Protein AF-A0A1X7HG59-F1 (afdb_monomer)

Organism: NCBI:txid1313296

Secondary structure (DSSP, 8-state):
--HHHHHHHHHHHHHHTTSTTGGG--SHHHHHHHHHHTT----S-TTHHHHHHHHHHHHH--

Radius of gyration: 15.67 Å; Cα contacts (8 Å, |Δi|>4): 29; chains: 1; bounding box: 41×28×38 Å

pLDDT: mean 74.53, std 11.71, range [43.78, 92.31]

Mean predicted aligned error: 10.44 Å

Foldseek 3Di:
DCPVVVVQVVVLCVQQVVAPPSVPDRDNVVSVVRCVVVVVPDPPDPCPVVVVVVVVVVVVVD

Sequence (62 aa):
MRMETDMMTVNLLRLCYNCDDAHLCETEEQCKACWTELGLLPIENENEGQRETKAFLQMIHE

Solvent-accessible surface area (backbone atoms only — not comparable to full-atom values): 3821 Å² total; per-residue (Å²): 143,67,64,69,62,52,52,51,52,50,49,34,55,70,71,25,66,88,40,96,62,31,87,75,46,86,48,73,66,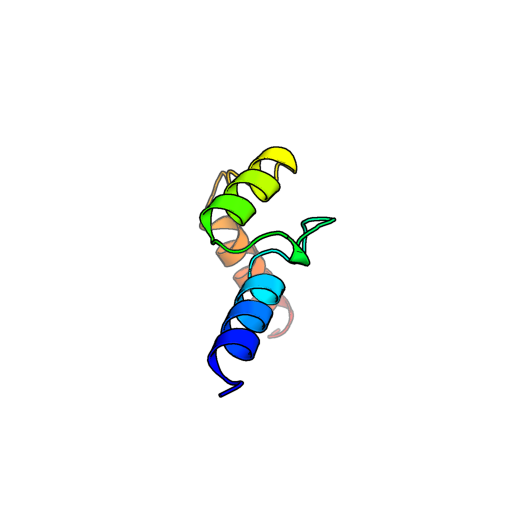54,37,53,50,50,33,42,77,71,61,68,41,78,64,92,48,84,60,49,67,55,52,52,52,52,52,56,54,55,70,75,75,113

Structure (mm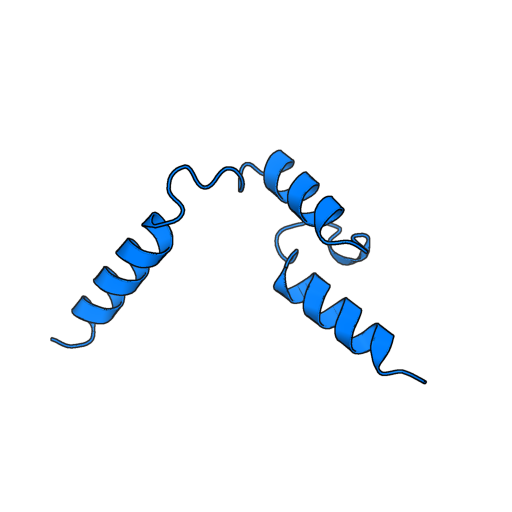CIF, N/CA/C/O backbone):
data_AF-A0A1X7HG59-F1
#
_entry.id   AF-A0A1X7HG59-F1
#
loop_
_atom_site.group_PDB
_atom_site.id
_atom_site.type_symbol
_atom_site.label_atom_id
_atom_site.label_alt_id
_atom_site.label_comp_id
_atom_site.label_asym_id
_atom_site.label_entity_id
_atom_site.label_seq_id
_atom_site.pdbx_PDB_ins_code
_atom_site.Cartn_x
_atom_site.Cartn_y
_atom_site.Cartn_z
_atom_site.occupancy
_atom_site.B_iso_or_equiv
_atom_site.auth_seq_id
_atom_site.auth_comp_id
_atom_site.auth_asym_id
_atom_site.auth_atom_id
_atom_site.pdbx_PDB_model_num
ATOM 1 N N . MET A 1 1 ? 23.058 -15.106 -0.871 1.00 43.78 1 MET A N 1
ATOM 2 C CA . MET A 1 1 ? 22.609 -13.715 -0.669 1.00 43.78 1 MET A CA 1
ATOM 3 C C . MET A 1 1 ? 21.168 -13.641 -1.165 1.00 43.78 1 MET A C 1
ATOM 5 O O . MET A 1 1 ? 20.964 -13.685 -2.366 1.00 43.78 1 MET A O 1
ATOM 9 N N . ARG A 1 2 ? 20.180 -13.743 -0.264 1.00 53.56 2 ARG A N 1
ATOM 10 C CA . ARG A 1 2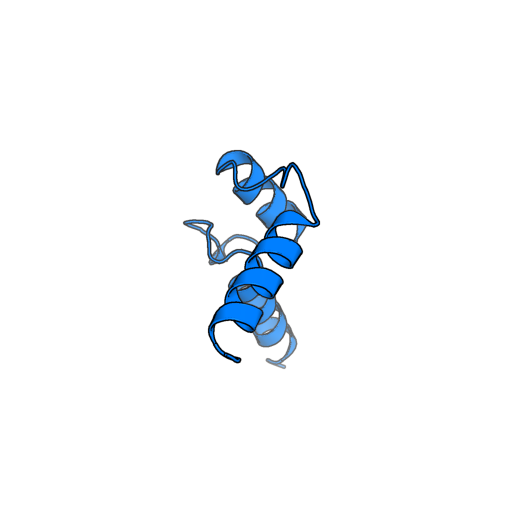 ? 18.738 -13.791 -0.610 1.00 53.56 2 ARG A CA 1
ATOM 11 C C . ARG A 1 2 ? 17.846 -13.025 0.386 1.00 53.56 2 ARG A C 1
ATOM 13 O O . ARG A 1 2 ? 16.642 -12.997 0.224 1.00 53.56 2 ARG A O 1
ATOM 20 N N . MET A 1 3 ? 18.442 -12.413 1.416 1.00 56.34 3 MET A N 1
ATOM 21 C CA . MET A 1 3 ? 17.708 -11.801 2.530 1.00 56.34 3 MET A CA 1
ATOM 22 C C . MET A 1 3 ? 17.209 -10.380 2.246 1.00 56.34 3 MET A C 1
ATOM 24 O O . MET A 1 3 ? 16.155 -10.004 2.739 1.00 56.34 3 MET A O 1
ATOM 28 N N . GLU A 1 4 ? 17.952 -9.579 1.478 1.00 54.47 4 GLU A N 1
ATOM 29 C CA . GLU A 1 4 ? 17.545 -8.199 1.167 1.00 54.47 4 GLU A CA 1
ATOM 30 C C . GLU A 1 4 ? 16.316 -8.165 0.259 1.00 54.47 4 GLU A C 1
ATOM 32 O O . GLU A 1 4 ? 15.402 -7.382 0.495 1.00 54.47 4 GLU A O 1
ATOM 37 N N . THR A 1 5 ? 16.253 -9.070 -0.722 1.00 55.44 5 THR A N 1
ATOM 38 C CA . THR A 1 5 ? 15.104 -9.205 -1.624 1.00 55.44 5 THR A CA 1
ATOM 39 C C . THR A 1 5 ? 13.846 -9.616 -0.858 1.00 55.44 5 THR A C 1
ATOM 41 O O . THR A 1 5 ? 12.804 -9.001 -1.052 1.00 55.44 5 THR A O 1
ATOM 44 N N . ASP A 1 6 ? 13.956 -10.562 0.084 1.00 59.50 6 ASP A N 1
ATOM 45 C CA . ASP A 1 6 ? 12.832 -10.978 0.936 1.00 59.50 6 ASP A CA 1
ATOM 46 C C . ASP A 1 6 ? 12.310 -9.824 1.811 1.00 59.50 6 ASP A C 1
ATOM 48 O O . ASP A 1 6 ? 11.099 -9.656 1.956 1.00 59.50 6 ASP A O 1
ATOM 52 N N . MET A 1 7 ? 13.195 -8.987 2.366 1.00 61.38 7 MET A N 1
ATOM 53 C CA . MET A 1 7 ? 12.778 -7.821 3.159 1.00 61.38 7 MET A CA 1
ATOM 54 C C . MET A 1 7 ? 12.097 -6.746 2.303 1.00 61.38 7 MET A C 1
ATOM 56 O O . MET A 1 7 ? 11.099 -6.172 2.736 1.00 61.38 7 MET A O 1
ATOM 60 N N . MET A 1 8 ? 12.588 -6.510 1.083 1.00 57.44 8 MET A N 1
ATOM 61 C CA . MET A 1 8 ? 11.969 -5.592 0.119 1.00 57.44 8 MET A CA 1
ATOM 62 C C . MET A 1 8 ? 10.561 -6.065 -0.264 1.00 57.44 8 MET A C 1
ATOM 64 O O . MET A 1 8 ? 9.606 -5.303 -0.141 1.00 57.44 8 MET A O 1
ATOM 68 N N . THR A 1 9 ? 10.397 -7.347 -0.608 1.00 63.06 9 THR A N 1
ATOM 69 C CA . THR A 1 9 ? 9.094 -7.939 -0.959 1.00 63.06 9 THR A CA 1
ATOM 70 C C . THR A 1 9 ? 8.101 -7.904 0.205 1.00 63.06 9 THR A C 1
ATOM 72 O O . THR A 1 9 ? 6.928 -7.597 0.004 1.00 63.06 9 THR A O 1
ATOM 75 N N . VAL A 1 10 ? 8.550 -8.171 1.436 1.00 67.06 10 VAL A N 1
ATOM 76 C CA . VAL A 1 10 ? 7.694 -8.075 2.629 1.00 67.06 10 VAL A CA 1
ATOM 77 C C . VAL A 1 10 ? 7.276 -6.632 2.901 1.00 67.06 10 VAL A C 1
ATOM 79 O O . VAL A 1 10 ? 6.112 -6.399 3.218 1.00 67.06 10 VAL A O 1
ATOM 82 N N . ASN A 1 11 ? 8.184 -5.665 2.770 1.00 61.31 11 ASN A N 1
ATOM 83 C CA . ASN A 1 11 ? 7.845 -4.257 2.963 1.00 61.31 11 ASN A CA 1
ATOM 84 C C . ASN A 1 11 ? 6.895 -3.758 1.868 1.00 61.31 11 ASN A C 1
ATOM 86 O O . ASN A 1 11 ? 5.922 -3.092 2.191 1.00 61.31 11 ASN A O 1
ATOM 90 N N . LEU A 1 12 ? 7.090 -4.160 0.613 1.00 61.62 12 LEU A N 1
ATOM 91 C CA . LEU A 1 12 ? 6.192 -3.843 -0.501 1.00 61.62 12 LEU A CA 1
ATOM 92 C C . LEU A 1 12 ? 4.794 -4.436 -0.342 1.00 61.62 12 LEU A C 1
ATOM 94 O O . LEU A 1 12 ? 3.811 -3.719 -0.492 1.00 61.62 12 LEU A O 1
ATOM 98 N N . LEU A 1 13 ? 4.688 -5.715 0.033 1.00 64.38 13 LEU A N 1
ATOM 99 C CA . LEU A 1 13 ? 3.400 -6.333 0.361 1.00 64.38 13 LEU A CA 1
ATOM 100 C C . LEU A 1 13 ? 2.738 -5.653 1.563 1.00 64.38 13 LEU A C 1
ATOM 102 O O . LEU A 1 13 ? 1.527 -5.483 1.581 1.00 64.38 13 LEU A O 1
ATOM 106 N N . ARG A 1 14 ? 3.504 -5.268 2.587 1.00 65.00 14 ARG A N 1
ATOM 107 C CA . ARG A 1 14 ? 2.939 -4.623 3.783 1.00 65.00 14 ARG A CA 1
ATOM 108 C C . ARG A 1 14 ? 2.499 -3.193 3.531 1.00 65.00 14 ARG A C 1
ATOM 110 O O . ARG A 1 14 ? 1.502 -2.769 4.103 1.00 65.00 14 ARG A O 1
ATOM 117 N N . LEU A 1 15 ? 3.251 -2.457 2.724 1.00 67.94 15 LEU A N 1
ATOM 118 C CA . LEU A 1 15 ? 2.972 -1.060 2.451 1.00 67.94 15 LEU A CA 1
ATOM 119 C C . LEU A 1 15 ? 1.918 -0.967 1.341 1.00 67.94 15 LEU A C 1
ATOM 121 O O . LEU A 1 15 ? 0.875 -0.359 1.540 1.00 67.94 15 LEU A O 1
ATOM 125 N N . CYS A 1 16 ? 2.120 -1.625 0.202 1.00 78.38 16 CYS A N 1
ATOM 126 C CA . CYS A 1 16 ? 1.522 -1.230 -1.075 1.00 78.38 16 CYS A CA 1
ATOM 127 C C . CYS A 1 16 ? 0.484 -2.218 -1.625 1.00 78.38 16 CYS A C 1
ATOM 129 O O . CYS A 1 16 ? 0.153 -2.144 -2.803 1.00 78.38 16 CYS A O 1
ATOM 131 N N . TYR A 1 17 ? -0.057 -3.119 -0.795 1.00 78.75 17 TYR A N 1
ATOM 132 C CA . TYR A 1 17 ? -0.976 -4.190 -1.224 1.00 78.75 17 TYR A CA 1
ATOM 133 C C . TYR A 1 17 ? -2.248 -3.726 -1.953 1.00 78.75 17 TYR A C 1
ATOM 135 O O . TYR A 1 17 ? -2.898 -4.542 -2.596 1.00 78.75 17 TYR A O 1
ATOM 143 N N . ASN A 1 18 ? -2.616 -2.448 -1.839 1.00 77.50 18 ASN A N 1
ATOM 144 C CA . ASN A 1 18 ? -3.771 -1.868 -2.525 1.00 77.50 18 ASN A CA 1
ATOM 145 C C . ASN A 1 18 ? -3.486 -1.454 -3.981 1.00 77.50 18 ASN A C 1
ATOM 147 O O . ASN A 1 18 ? -4.412 -1.068 -4.682 1.00 77.50 18 ASN A O 1
ATOM 151 N N . CYS A 1 19 ? -2.229 -1.492 -4.428 1.00 83.94 19 CYS A N 1
ATOM 152 C CA . CYS A 1 19 ? -1.844 -1.132 -5.791 1.00 83.94 19 CYS A CA 1
ATOM 153 C C . CYS A 1 19 ? -1.930 -2.356 -6.713 1.00 83.94 19 CYS A C 1
ATOM 155 O O . CYS A 1 19 ? -1.338 -3.389 -6.401 1.00 83.94 19 CYS A O 1
ATOM 157 N N . ASP A 1 20 ? -2.598 -2.236 -7.866 1.00 80.75 20 ASP A N 1
ATOM 158 C CA . ASP A 1 20 ? -2.753 -3.341 -8.833 1.00 80.75 20 ASP A CA 1
ATOM 159 C C . ASP A 1 20 ? -1.397 -3.927 -9.274 1.00 80.75 20 ASP A C 1
ATOM 161 O O . ASP A 1 20 ? -1.218 -5.143 -9.343 1.00 80.75 20 ASP A O 1
ATOM 165 N N . ASP A 1 21 ? -0.400 -3.059 -9.457 1.00 80.50 21 ASP A N 1
ATOM 166 C CA . ASP A 1 21 ? 0.972 -3.424 -9.804 1.00 80.50 21 ASP A CA 1
ATOM 167 C C . ASP A 1 21 ? 1.942 -3.232 -8.625 1.00 80.50 21 ASP A C 1
ATOM 169 O O . ASP A 1 21 ? 3.075 -2.785 -8.799 1.00 80.50 21 ASP A O 1
ATOM 173 N N . ALA A 1 22 ? 1.532 -3.592 -7.401 1.00 76.94 22 ALA A N 1
ATOM 174 C CA . ALA A 1 22 ? 2.355 -3.429 -6.190 1.00 76.94 22 ALA A CA 1
ATOM 175 C C . ALA A 1 22 ? 3.759 -4.059 -6.287 1.00 76.94 22 ALA A C 1
ATOM 177 O O . ALA A 1 22 ? 4.686 -3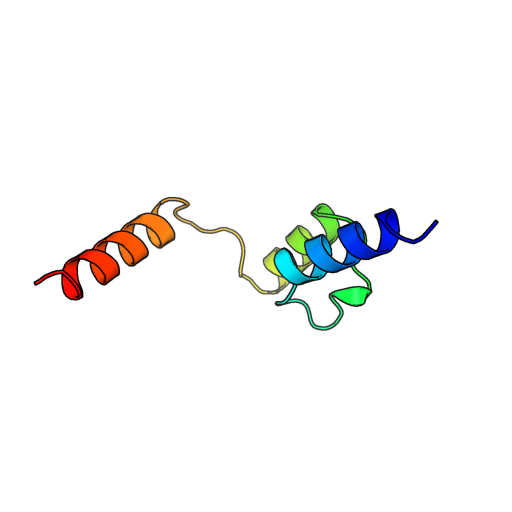.619 -5.615 1.00 76.94 22 ALA A O 1
ATOM 178 N N . HIS A 1 23 ? 3.928 -5.085 -7.125 1.00 76.94 23 HIS A N 1
ATOM 179 C CA . HIS A 1 23 ? 5.212 -5.739 -7.385 1.00 76.94 23 HIS A CA 1
ATOM 180 C C . HIS A 1 23 ? 6.188 -4.895 -8.229 1.00 76.94 23 HIS A C 1
ATOM 182 O O . HIS A 1 23 ? 7.369 -5.232 -8.281 1.00 76.9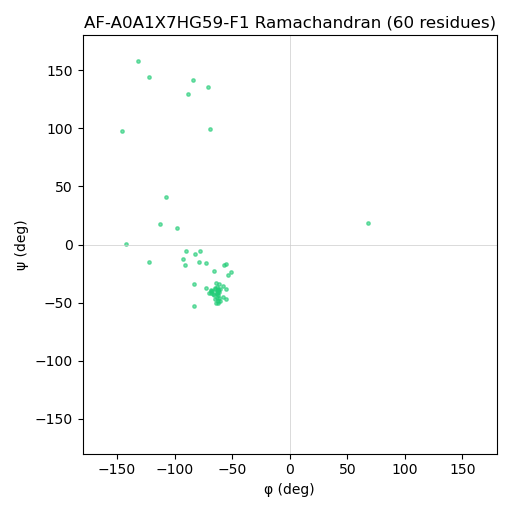4 23 HIS A O 1
ATOM 188 N N . LEU A 1 24 ? 5.701 -3.843 -8.899 1.00 79.25 24 LEU A N 1
ATOM 189 C CA . LEU A 1 24 ? 6.499 -2.869 -9.653 1.00 79.25 24 LEU A CA 1
ATOM 190 C C . LEU A 1 24 ? 6.892 -1.654 -8.808 1.00 79.25 24 LEU A C 1
ATOM 192 O O . LEU A 1 24 ? 7.729 -0.858 -9.232 1.00 79.25 24 LEU A O 1
ATOM 196 N N . CYS A 1 25 ? 6.291 -1.483 -7.631 1.00 77.12 25 CYS A N 1
ATOM 197 C CA . CYS A 1 25 ? 6.795 -0.524 -6.668 1.00 77.12 25 CYS A CA 1
ATOM 198 C C . CYS A 1 25 ? 8.113 -1.067 -6.091 1.00 77.12 25 CYS A C 1
ATOM 200 O O . CYS A 1 25 ? 8.227 -2.236 -5.745 1.00 77.12 25 CYS A O 1
ATOM 202 N N . GLU A 1 26 ? 9.118 -0.213 -5.988 1.00 77.31 26 GLU A N 1
ATOM 203 C CA . GLU A 1 26 ? 10.433 -0.489 -5.406 1.00 77.31 26 GLU A CA 1
ATOM 204 C C . GLU A 1 26 ? 10.745 0.472 -4.249 1.00 77.31 26 GLU A C 1
ATOM 206 O O . GLU A 1 26 ? 11.649 0.213 -3.455 1.00 77.31 26 GLU A O 1
ATOM 211 N N . THR A 1 27 ? 9.995 1.576 -4.125 1.00 78.25 27 THR A N 1
ATOM 212 C CA . THR A 1 27 ? 10.172 2.573 -3.060 1.00 78.25 27 THR A CA 1
ATOM 213 C C . THR A 1 27 ? 8.857 2.957 -2.382 1.00 78.25 27 THR A C 1
ATOM 215 O O . THR A 1 27 ? 7.768 2.826 -2.944 1.00 78.25 27 THR A O 1
ATOM 218 N N . GLU A 1 28 ? 8.960 3.479 -1.158 1.00 77.38 28 GLU A N 1
ATOM 219 C CA . GLU A 1 28 ? 7.816 3.970 -0.382 1.00 77.38 28 GLU A CA 1
ATOM 220 C C . GLU A 1 28 ? 7.097 5.134 -1.091 1.00 77.38 28 GLU A C 1
ATOM 222 O O . GLU A 1 28 ? 5.871 5.243 -1.041 1.00 77.38 28 GLU A O 1
ATOM 227 N N . GLU A 1 29 ? 7.837 5.985 -1.803 1.00 83.00 29 GLU A N 1
ATOM 228 C CA . GLU A 1 29 ? 7.299 7.121 -2.558 1.00 83.00 29 GLU A CA 1
ATOM 229 C C . GLU A 1 29 ? 6.403 6.678 -3.717 1.00 83.00 29 GLU A C 1
ATOM 231 O O . GLU A 1 29 ? 5.364 7.295 -3.952 1.00 83.00 29 GLU A O 1
ATOM 236 N N . GLN A 1 30 ? 6.763 5.596 -4.414 1.00 83.25 30 GLN A N 1
ATOM 237 C CA . GLN A 1 30 ? 5.936 5.043 -5.493 1.00 83.25 30 GLN A CA 1
ATOM 238 C C . GLN A 1 30 ? 4.601 4.522 -4.954 1.00 83.25 30 GLN A C 1
ATOM 240 O O . GLN A 1 30 ? 3.554 4.728 -5.565 1.00 83.25 30 GLN A O 1
ATOM 245 N N . CYS A 1 31 ? 4.616 3.926 -3.765 1.00 83.62 31 CYS A N 1
ATOM 246 C CA . CYS A 1 31 ? 3.396 3.461 -3.122 1.00 83.62 31 CYS A CA 1
ATOM 247 C C . CYS A 1 31 ? 2.509 4.612 -2.649 1.00 83.62 31 CYS A C 1
ATOM 249 O O . CYS A 1 31 ? 1.301 4.585 -2.872 1.00 83.62 31 CYS A O 1
ATOM 251 N N . LYS A 1 32 ? 3.099 5.663 -2.068 1.00 81.75 32 LYS A N 1
ATOM 252 C CA . LYS A 1 32 ? 2.364 6.885 -1.703 1.00 81.75 32 LYS A CA 1
ATOM 253 C C . LYS A 1 32 ? 1.727 7.555 -2.922 1.00 81.75 32 LYS A C 1
ATOM 255 O O . LYS A 1 32 ? 0.603 8.047 -2.817 1.00 81.75 32 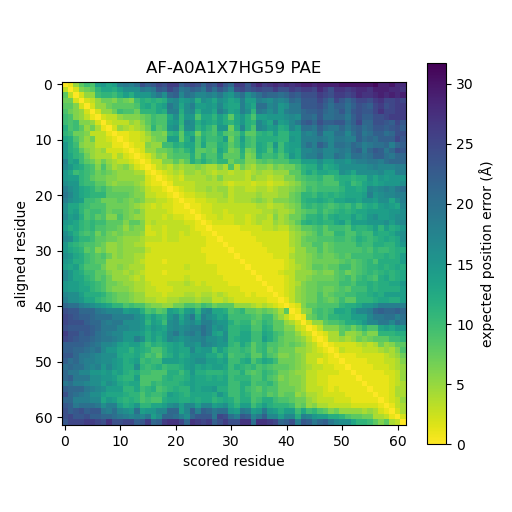LYS A O 1
ATOM 260 N N . ALA A 1 33 ? 2.412 7.556 -4.067 1.00 86.69 33 ALA A N 1
ATOM 261 C CA . ALA A 1 33 ? 1.853 8.057 -5.320 1.00 86.69 33 ALA A CA 1
ATOM 262 C C . ALA A 1 33 ? 0.623 7.237 -5.745 1.00 86.69 33 ALA A C 1
ATOM 264 O O . ALA A 1 33 ? -0.449 7.812 -5.914 1.00 86.69 33 ALA A O 1
ATOM 265 N N . CYS A 1 34 ? 0.737 5.906 -5.779 1.00 87.38 34 CYS A N 1
ATOM 266 C CA . CYS A 1 34 ? -0.393 5.011 -6.046 1.00 87.38 34 CYS A CA 1
ATOM 267 C C . CYS A 1 34 ? -1.572 5.248 -5.082 1.00 87.38 34 CYS A C 1
ATOM 269 O O . CYS A 1 34 ? -2.713 5.389 -5.510 1.00 87.38 34 CYS A O 1
ATOM 271 N N . TRP A 1 35 ? -1.332 5.352 -3.772 1.00 86.56 35 TRP A N 1
ATOM 272 C CA . TRP A 1 35 ? -2.412 5.595 -2.805 1.00 86.56 35 TRP A CA 1
ATOM 273 C C . TRP A 1 35 ? -3.091 6.944 -3.003 1.00 86.56 35 TRP A C 1
ATOM 275 O O . TRP A 1 35 ? -4.292 7.057 -2.777 1.00 86.56 35 TRP A O 1
ATOM 285 N N . THR A 1 36 ? -2.339 7.954 -3.433 1.00 86.62 36 THR A N 1
ATOM 286 C CA . THR A 1 36 ? -2.902 9.258 -3.789 1.00 86.62 36 THR A CA 1
ATOM 287 C C . THR A 1 36 ? -3.812 9.135 -5.011 1.00 86.62 36 THR A C 1
ATOM 289 O O . THR A 1 36 ? -4.917 9.669 -5.000 1.00 86.62 36 THR A O 1
ATOM 292 N N . GLU A 1 37 ? -3.396 8.387 -6.037 1.00 87.56 37 GLU A N 1
ATOM 293 C CA . GLU A 1 37 ? -4.222 8.116 -7.224 1.00 87.56 37 GLU A CA 1
ATOM 294 C C . GLU A 1 37 ? -5.495 7.329 -6.881 1.00 87.56 37 GLU A C 1
ATOM 296 O O . GLU A 1 37 ? -6.562 7.602 -7.428 1.00 87.56 37 GLU A O 1
ATOM 301 N N . LEU A 1 38 ? -5.401 6.401 -5.927 1.00 84.12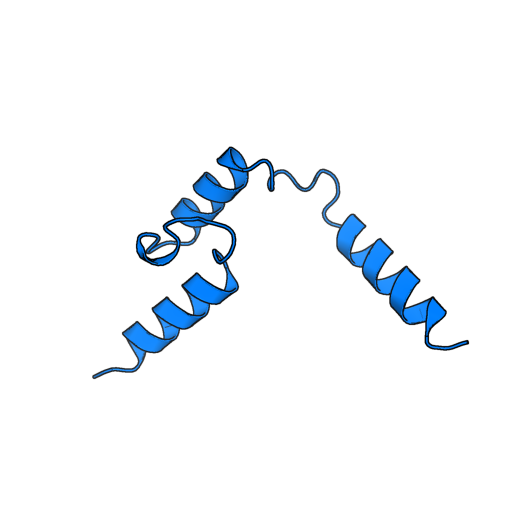 38 LEU A N 1
ATOM 302 C CA . LEU A 1 38 ? -6.530 5.626 -5.409 1.00 84.12 38 LEU A CA 1
ATOM 303 C C . LEU A 1 38 ? -7.416 6.407 -4.420 1.00 84.12 38 LEU A C 1
ATOM 305 O O . LEU A 1 38 ? -8.433 5.879 -3.972 1.00 84.12 38 LEU A O 1
ATOM 309 N N . GLY A 1 39 ? -7.042 7.634 -4.042 1.00 83.00 39 GLY A N 1
ATOM 310 C CA . GLY A 1 39 ? -7.762 8.421 -3.033 1.00 83.00 39 GLY A CA 1
ATOM 311 C C . GLY A 1 39 ? -7.680 7.848 -1.612 1.00 83.00 39 GLY A C 1
ATOM 312 O O . GLY A 1 39 ? -8.487 8.201 -0.757 1.00 83.00 39 GLY A O 1
ATOM 313 N N . LEU A 1 40 ? -6.714 6.965 -1.348 1.00 78.62 40 LEU A N 1
ATOM 314 C CA . LEU A 1 40 ? -6.404 6.431 -0.015 1.00 78.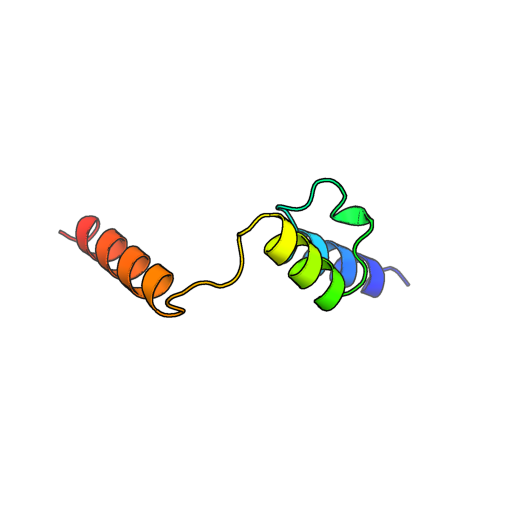62 40 LEU A CA 1
ATOM 315 C C . LEU A 1 40 ? -5.578 7.425 0.824 1.00 78.62 40 LEU A C 1
ATOM 317 O O . LEU A 1 40 ? -5.452 7.269 2.038 1.00 78.62 40 LEU A O 1
ATOM 321 N N . LEU A 1 41 ? -5.013 8.445 0.171 1.00 76.44 41 LEU A N 1
ATOM 322 C CA . LEU A 1 41 ? -4.417 9.630 0.781 1.00 76.44 41 LEU A CA 1
ATOM 323 C C . LEU A 1 41 ? -5.114 10.887 0.234 1.00 76.44 41 LEU A C 1
ATOM 325 O O . LEU A 1 41 ? -5.424 10.926 -0.958 1.00 76.44 41 LEU A O 1
ATOM 329 N N . PRO A 1 42 ? -5.308 11.938 1.048 1.00 64.00 42 PRO A N 1
ATOM 330 C CA . PRO A 1 42 ? -4.870 12.092 2.433 1.00 64.00 42 PRO A CA 1
ATOM 331 C C . PRO A 1 42 ? -5.857 11.455 3.421 1.00 64.00 42 PRO A C 1
ATOM 333 O O . PRO A 1 42 ? -7.068 11.593 3.280 1.00 64.00 42 PRO A O 1
ATOM 336 N N . ILE A 1 43 ? -5.339 10.820 4.475 1.00 63.22 43 ILE A N 1
ATOM 337 C CA . ILE A 1 43 ? -6.155 10.527 5.656 1.00 63.22 43 ILE A CA 1
ATOM 338 C C . ILE A 1 43 ? -6.416 11.887 6.307 1.00 63.22 43 ILE A C 1
ATOM 340 O O . ILE A 1 43 ? -5.534 12.434 6.967 1.00 63.22 43 ILE A O 1
ATOM 344 N N . GLU A 1 44 ? -7.595 12.469 6.078 1.00 59.59 44 GLU A N 1
ATOM 345 C CA . GLU A 1 44 ? -7.967 13.803 6.584 1.00 59.59 44 GLU A CA 1
ATOM 346 C C . GLU A 1 44 ? -7.829 13.916 8.113 1.00 59.59 44 GLU A C 1
ATOM 348 O O . GLU A 1 44 ? -7.752 15.013 8.670 1.00 59.59 44 GLU A O 1
ATOM 353 N N . ASN A 1 45 ? -7.753 12.778 8.805 1.00 64.81 45 ASN A N 1
ATOM 354 C CA . ASN A 1 45 ? -7.522 12.705 10.230 1.00 64.81 45 ASN A CA 1
ATOM 355 C C . ASN A 1 45 ? -6.687 11.469 10.591 1.00 64.81 45 ASN A C 1
ATOM 357 O O . ASN A 1 45 ? -7.225 10.381 10.775 1.00 64.81 45 ASN A O 1
ATOM 361 N N . GLU A 1 46 ? -5.372 11.639 10.760 1.00 61.56 46 GLU A N 1
ATOM 362 C CA . GLU A 1 46 ? -4.446 10.570 11.191 1.00 61.56 46 GLU A CA 1
ATOM 363 C C . GLU A 1 46 ? -4.919 9.827 12.462 1.00 61.56 46 GLU A C 1
ATOM 365 O O . GLU A 1 46 ? -4.574 8.666 12.684 1.00 61.56 46 GLU A O 1
ATOM 370 N N . ASN A 1 47 ? -5.763 10.466 13.283 1.00 69.69 47 ASN A N 1
ATOM 371 C CA . ASN A 1 47 ? -6.324 9.886 14.503 1.00 69.69 47 ASN A CA 1
ATOM 372 C C . ASN A 1 47 ? -7.664 9.154 14.288 1.00 69.69 47 ASN A C 1
ATOM 374 O O . ASN A 1 47 ? -8.191 8.572 15.234 1.00 69.69 47 ASN A O 1
ATOM 378 N N . GLU A 1 48 ? -8.269 9.180 13.101 1.00 73.31 48 GLU A N 1
ATOM 379 C CA . GLU A 1 48 ? -9.535 8.490 12.811 1.00 73.31 48 GLU A CA 1
ATOM 380 C C . GLU A 1 48 ? -9.409 6.977 12.931 1.00 73.31 48 GLU A C 1
ATOM 382 O O . GLU A 1 48 ? -10.129 6.389 13.736 1.00 73.31 48 GLU A O 1
ATOM 387 N N . GLY A 1 49 ? -8.404 6.375 12.290 1.00 71.75 49 GLY A N 1
ATOM 388 C CA . GLY A 1 49 ? -8.144 4.940 12.436 1.00 71.75 49 GLY A CA 1
ATOM 389 C C . GLY A 1 49 ? -7.883 4.529 13.892 1.00 71.75 49 GLY A C 1
ATOM 390 O O . GLY A 1 49 ? -8.337 3.475 14.341 1.00 71.75 49 GLY A O 1
ATOM 391 N N . GLN A 1 50 ? -7.222 5.386 14.681 1.00 79.56 50 GLN A N 1
ATOM 392 C CA . GLN A 1 50 ? -7.014 5.146 16.115 1.00 79.56 50 GLN A CA 1
ATOM 393 C C . GLN A 1 50 ? -8.325 5.214 16.915 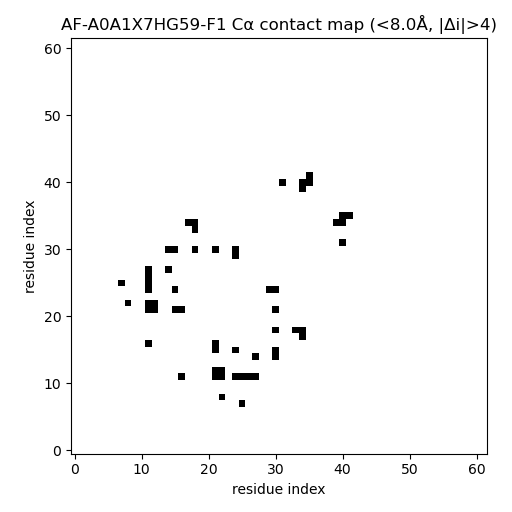1.00 79.56 50 GLN A C 1
ATOM 395 O O . GLN A 1 50 ? -8.544 4.390 17.808 1.00 79.56 50 GLN A O 1
ATOM 400 N N . ARG A 1 51 ? -9.201 6.181 16.609 1.00 82.50 51 ARG A N 1
ATOM 401 C CA . ARG A 1 51 ? -10.516 6.337 17.255 1.00 82.50 51 ARG A CA 1
ATOM 402 C C . ARG A 1 51 ? -11.433 5.157 16.945 1.00 82.50 51 ARG A C 1
ATOM 404 O O . ARG A 1 51 ? -12.008 4.604 17.880 1.00 82.50 51 ARG A O 1
ATOM 411 N N . GLU A 1 52 ? -11.519 4.751 15.681 1.00 81.50 52 GLU A N 1
ATOM 412 C CA . GLU A 1 52 ? -12.302 3.587 15.252 1.00 81.50 52 GLU A CA 1
ATOM 413 C C . GLU A 1 52 ? -11.801 2.306 15.921 1.00 81.50 52 GLU A C 1
ATOM 415 O O . GLU A 1 52 ? -12.578 1.591 16.551 1.00 81.50 52 GLU A O 1
ATOM 420 N N . THR A 1 53 ? -10.486 2.063 15.890 1.00 85.62 53 THR A N 1
ATOM 421 C CA . THR A 1 53 ? -9.879 0.887 16.536 1.00 85.62 53 THR A CA 1
ATOM 422 C C . THR A 1 53 ? -10.196 0.847 18.029 1.00 85.62 53 THR A C 1
ATOM 424 O O . THR A 1 53 ? -10.588 -0.193 18.559 1.00 85.62 53 THR A O 1
ATOM 427 N N . LYS A 1 54 ? -10.064 1.984 18.722 1.00 89.38 54 LYS A N 1
ATOM 428 C CA . LYS A 1 54 ? -10.384 2.081 20.149 1.00 89.38 54 LYS A CA 1
ATOM 429 C C . LYS A 1 54 ? -11.859 1.784 20.423 1.00 89.38 54 LYS A C 1
ATOM 431 O O . LYS A 1 54 ? -12.143 1.057 21.372 1.00 89.38 54 LYS A O 1
ATOM 436 N N . ALA A 1 55 ? -12.769 2.319 19.610 1.00 89.38 55 ALA A N 1
ATOM 437 C CA . ALA A 1 55 ? -14.201 2.069 19.748 1.00 89.38 55 ALA A CA 1
ATOM 438 C C . ALA A 1 55 ? -14.529 0.578 19.572 1.00 89.38 55 ALA A C 1
ATOM 440 O O . ALA A 1 55 ? -15.206 0.000 20.419 1.00 89.38 55 ALA A O 1
ATOM 441 N N . PHE A 1 56 ? -13.980 -0.077 18.544 1.00 91.19 56 PHE A N 1
ATOM 442 C CA . PHE A 1 56 ? -14.195 -1.512 18.328 1.00 91.19 56 PHE A CA 1
ATOM 443 C C . PHE A 1 56 ? -13.634 -2.378 19.457 1.00 91.19 56 PHE A C 1
ATOM 445 O O . PHE A 1 56 ? -14.295 -3.321 19.887 1.00 91.19 56 PHE A O 1
ATOM 452 N N . LEU A 1 57 ? -12.442 -2.056 19.972 1.00 92.31 57 LEU A N 1
ATOM 453 C CA . LEU A 1 57 ? -11.866 -2.779 21.109 1.00 92.31 57 LEU A CA 1
ATOM 454 C C . LEU A 1 57 ? -12.754 -2.666 22.352 1.00 92.31 57 LEU A C 1
ATOM 456 O O . LEU A 1 57 ? -12.954 -3.656 23.048 1.00 92.31 57 LEU A O 1
ATOM 460 N N . GLN A 1 58 ? -13.323 -1.487 22.613 1.00 92.31 58 GLN A N 1
ATOM 461 C CA . GLN A 1 58 ? -14.236 -1.287 23.740 1.00 92.31 58 GLN A CA 1
ATOM 462 C C . GLN A 1 58 ? -15.497 -2.156 23.624 1.00 92.31 58 GLN A C 1
ATOM 464 O O . GLN A 1 58 ? -15.899 -2.737 24.622 1.00 92.31 58 GLN A O 1
ATOM 469 N N . MET A 1 59 ? -16.047 -2.344 22.419 1.00 89.62 59 MET A N 1
ATOM 470 C CA . MET A 1 59 ? -17.246 -3.170 22.194 1.00 89.62 59 MET A CA 1
ATOM 471 C C . MET A 1 59 ? -17.055 -4.672 22.470 1.00 89.62 59 MET A C 1
ATOM 473 O O . MET A 1 59 ? -18.039 -5.373 22.678 1.00 89.62 59 MET A O 1
ATOM 477 N N . ILE A 1 60 ? -15.822 -5.192 22.422 1.00 85.69 60 ILE A N 1
ATOM 478 C CA . ILE A 1 60 ? -15.524 -6.619 22.675 1.00 85.69 60 ILE A CA 1
ATOM 479 C C . ILE A 1 60 ? -15.203 -6.879 24.157 1.00 85.69 60 ILE A C 1
ATOM 481 O O . ILE A 1 60 ? -15.239 -8.021 24.612 1.00 85.69 60 ILE A O 1
ATOM 485 N N . HIS A 1 61 ? -14.874 -5.832 24.914 1.00 73.31 61 HIS A N 1
ATOM 486 C CA . HIS A 1 61 ? -14.482 -5.928 26.321 1.00 73.31 61 HIS A CA 1
ATOM 487 C C . HIS A 1 61 ? -15.629 -5.636 27.312 1.00 73.31 61 HIS A C 1
ATOM 489 O O . HIS A 1 61 ? -15.355 -5.453 28.500 1.00 73.31 61 HIS A O 1
ATOM 495 N N . GLU A 1 62 ? -16.882 -5.626 26.845 1.00 56.62 62 GLU A N 1
ATOM 496 C CA . GLU A 1 62 ? -18.121 -5.549 27.646 1.00 56.62 62 GLU A CA 1
ATOM 497 C C . GLU A 1 62 ? -18.816 -6.917 27.737 1.00 56.62 62 GLU A C 1
ATOM 499 O O . GLU A 1 62 ? -19.309 -7.247 28.841 1.00 56.62 62 GLU A O 1
#